Protein AF-A0A2G4SVR3-F1 (afdb_monomer_lite)

InterPro domains:
  IPR036397 Ribonuclease H superfamily [G3DSA:3.30.420.10] (1-52)

Secondary structure (DSSP, 8-state):
-EEEEEETTEEEEEEE--S---HHHHHHHIIIIIHHHHHHHHHHTTS-----

Organism: NCBI:txid1340429

pLDDT: mean 90.83, std 5.94, range [62.12, 97.19]

Radius of gyration: 11.94 Å; chains: 1; bounding box: 28×18×27 Å

Sequence (52 aa):
MIWSCFHANGFGPLILIDGTVDQDKYINILAQNYHSWFAQLCQQEDRGFIFQ

Foldseek 3Di:
DWDWDADPVGTFDIDDDPDDDDPVNVVVCCVPGVPVRVVVVCVVVVDDDDDD

Structure (mmCIF, N/CA/C/O backbone):
data_AF-A0A2G4SVR3-F1
#
_entry.id   AF-A0A2G4SVR3-F1
#
loop_
_atom_site.group_PDB
_atom_site.id
_atom_site.type_symbol
_atom_site.label_atom_id
_atom_site.label_alt_id
_atom_site.label_comp_id
_atom_site.label_asym_id
_atom_site.label_entity_id
_atom_site.label_seq_id
_atom_site.pdbx_PDB_ins_code
_atom_site.Cartn_x
_atom_site.Cartn_y
_atom_site.Cartn_z
_atom_site.occupancy
_atom_site.B_iso_or_equiv
_atom_site.auth_seq_id
_atom_site.auth_comp_id
_atom_site.auth_asym_id
_atom_site.auth_atom_id
_atom_site.pdbx_PDB_model_num
ATOM 1 N N . MET A 1 1 ? -14.064 -3.810 5.355 1.00 92.69 1 MET A N 1
ATOM 2 C CA . MET A 1 1 ? -13.834 -2.982 4.151 1.00 92.69 1 MET A CA 1
ATOM 3 C C . MET A 1 1 ? -12.586 -3.485 3.442 1.00 92.69 1 MET A C 1
ATOM 5 O O . MET A 1 1 ? -11.771 -4.135 4.079 1.00 92.69 1 MET A O 1
ATOM 9 N N . ILE A 1 2 ? -12.449 -3.241 2.143 1.00 94.00 2 ILE A N 1
ATOM 10 C CA . ILE A 1 2 ? -11.245 -3.596 1.386 1.00 94.00 2 ILE A CA 1
ATOM 11 C C . ILE A 1 2 ? -10.584 -2.302 0.932 1.00 94.00 2 ILE A C 1
ATOM 13 O O . ILE A 1 2 ? -11.278 -1.396 0.472 1.00 94.00 2 ILE A O 1
ATOM 17 N N . TRP A 1 3 ? -9.264 -2.224 1.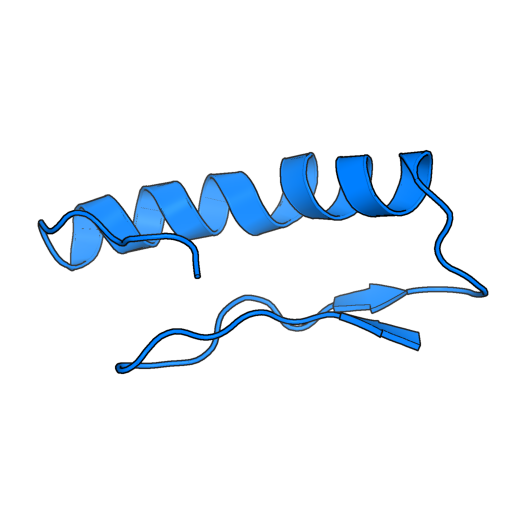054 1.00 94.50 3 TRP A N 1
ATOM 18 C CA . TRP A 1 3 ? -8.466 -1.169 0.443 1.00 94.50 3 TRP A CA 1
ATOM 19 C C . TRP A 1 3 ? -7.455 -1.778 -0.516 1.00 94.50 3 TRP A C 1
ATOM 21 O O . TRP A 1 3 ? -6.877 -2.832 -0.250 1.00 94.50 3 TRP A O 1
ATOM 31 N N . SER A 1 4 ? -7.256 -1.102 -1.638 1.00 94.25 4 SER A N 1
ATOM 32 C CA . SER A 1 4 ? -6.212 -1.420 -2.596 1.00 94.25 4 SER A CA 1
ATOM 33 C C . SER A 1 4 ? -5.850 -0.171 -3.389 1.00 94.25 4 SER A C 1
ATOM 35 O O . SER A 1 4 ? -6.579 0.823 -3.370 1.00 94.25 4 SER A O 1
ATOM 37 N N . CYS A 1 5 ? -4.734 -0.236 -4.101 1.00 92.12 5 CYS A N 1
ATOM 38 C CA . CYS A 1 5 ? -4.328 0.752 -5.088 1.00 92.12 5 CYS A CA 1
ATOM 39 C C . CYS A 1 5 ? -3.950 0.045 -6.392 1.00 92.12 5 CYS A C 1
ATOM 41 O O . CYS A 1 5 ? -3.751 -1.168 -6.424 1.00 92.12 5 CYS A O 1
ATOM 43 N N . PHE A 1 6 ? -3.864 0.794 -7.485 1.00 90.50 6 PHE A N 1
ATOM 44 C CA . PHE A 1 6 ? -3.446 0.261 -8.776 1.00 90.50 6 PHE A CA 1
ATOM 45 C C . PHE A 1 6 ? -2.696 1.328 -9.571 1.00 90.50 6 PHE A C 1
ATOM 47 O O . PHE A 1 6 ? -2.754 2.517 -9.261 1.00 90.50 6 PHE A O 1
ATOM 54 N N . HIS A 1 7 ? -1.987 0.887 -10.600 1.00 88.50 7 HIS A N 1
ATOM 55 C CA . HIS A 1 7 ? -1.384 1.728 -11.626 1.00 88.50 7 HIS A CA 1
ATOM 56 C C . HIS A 1 7 ? -1.674 1.118 -13.000 1.00 88.50 7 HIS A C 1
ATOM 58 O O . HIS A 1 7 ? -2.204 0.015 -13.107 1.00 88.50 7 HIS A O 1
ATOM 64 N N . ALA A 1 8 ? -1.297 1.816 -14.072 1.00 87.12 8 ALA A N 1
ATOM 65 C CA . ALA A 1 8 ? -1.581 1.380 -15.442 1.00 87.12 8 ALA A CA 1
ATOM 66 C C . ALA A 1 8 ? -1.084 -0.043 -15.785 1.00 87.12 8 ALA A C 1
ATOM 68 O O . ALA A 1 8 ? -1.650 -0.679 -16.668 1.00 87.12 8 ALA A O 1
ATOM 69 N N . ASN A 1 9 ? -0.057 -0.542 -15.086 1.00 87.19 9 ASN A N 1
ATOM 70 C CA . ASN A 1 9 ? 0.568 -1.837 -15.370 1.00 87.19 9 ASN A CA 1
ATOM 71 C C . ASN A 1 9 ? 0.201 -2.930 -14.348 1.00 87.19 9 ASN A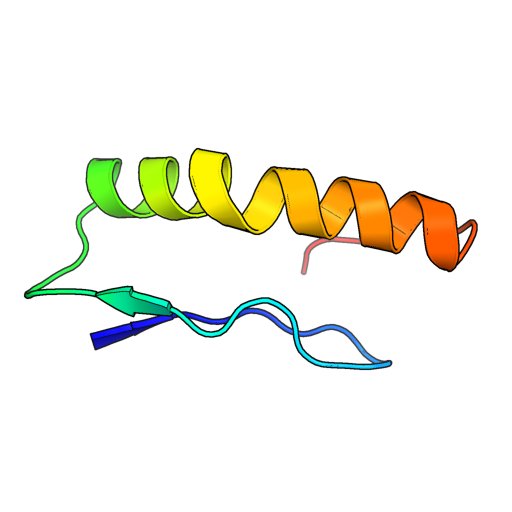 C 1
ATOM 73 O O . ASN A 1 9 ? 0.681 -4.052 -14.484 1.00 87.19 9 ASN A O 1
ATOM 77 N N . GLY A 1 10 ? -0.612 -2.647 -13.324 1.00 88.81 10 GLY A N 1
ATOM 78 C CA . GLY A 1 10 ? -0.915 -3.659 -12.315 1.00 88.81 10 GLY A CA 1
ATOM 79 C C . GLY A 1 10 ? -1.622 -3.162 -11.060 1.00 88.81 10 GLY A C 1
ATOM 80 O O . GLY A 1 10 ? -1.916 -1.978 -10.889 1.00 88.81 10 GLY A O 1
ATOM 81 N N . PHE A 1 11 ? -1.892 -4.115 -10.171 1.00 90.56 11 PHE A N 1
ATOM 82 C CA . PHE A 1 11 ? -2.503 -3.879 -8.868 1.00 90.56 11 PHE A CA 1
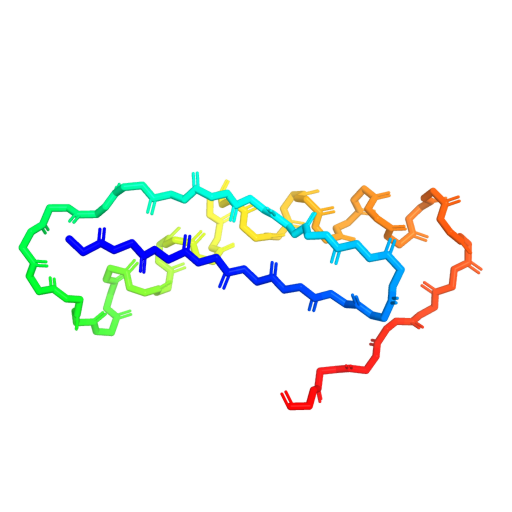ATOM 83 C C . PHE A 1 11 ? -1.441 -3.825 -7.774 1.00 90.56 11 PHE A C 1
ATOM 85 O O . PHE A 1 11 ? -0.461 -4.570 -7.794 1.00 90.56 11 PHE A O 1
ATOM 92 N N . GLY A 1 12 ? -1.664 -2.945 -6.808 1.00 91.38 12 GLY A N 1
ATOM 93 C CA . GLY A 1 12 ? -0.925 -2.910 -5.561 1.00 91.38 12 GLY A CA 1
ATOM 94 C C . GLY A 1 12 ? -1.519 -3.845 -4.505 1.00 91.38 12 GLY A C 1
ATOM 95 O O . GLY A 1 12 ? -2.315 -4.735 -4.819 1.00 91.38 12 GLY A O 1
ATOM 96 N N . PRO A 1 13 ? -1.139 -3.661 -3.231 1.00 94.38 13 PRO A N 1
ATOM 97 C CA . PRO A 1 13 ? -1.584 -4.514 -2.139 1.00 94.38 13 PRO A CA 1
ATOM 98 C C . PRO A 1 13 ? -3.111 -4.536 -2.012 1.00 94.38 13 PRO A C 1
ATOM 100 O O . PRO A 1 13 ? -3.773 -3.513 -2.182 1.00 94.38 13 PRO A O 1
ATOM 103 N N . LEU A 1 14 ? -3.666 -5.701 -1.675 1.00 95.44 14 LEU A N 1
ATOM 104 C CA . LEU A 1 14 ? -5.079 -5.877 -1.346 1.00 95.44 14 LEU A CA 1
ATOM 105 C C . LEU A 1 14 ? -5.201 -6.147 0.154 1.00 95.44 14 LEU A C 1
ATOM 107 O O . LEU A 1 14 ? -4.704 -7.160 0.642 1.00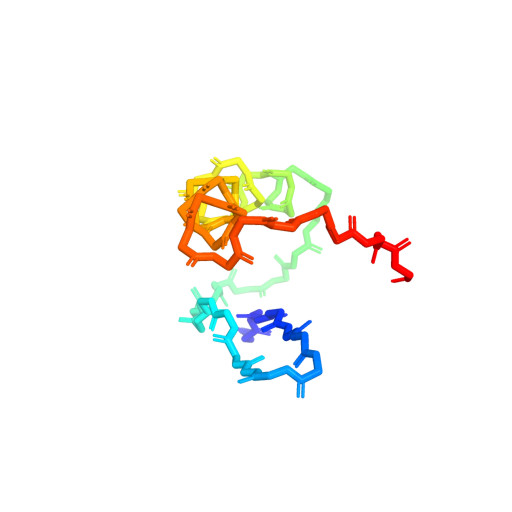 95.44 14 LEU A O 1
ATOM 111 N N . ILE A 1 15 ? -5.845 -5.238 0.883 1.00 94.69 15 ILE A N 1
ATOM 112 C CA . ILE A 1 15 ? -5.851 -5.236 2.348 1.00 94.69 15 ILE A CA 1
ATOM 113 C C . ILE A 1 15 ? -7.282 -5.318 2.861 1.00 94.69 15 ILE A C 1
ATOM 115 O O . ILE A 1 15 ? -8.148 -4.526 2.480 1.00 94.69 15 ILE A O 1
ATOM 119 N N . LEU A 1 16 ? -7.509 -6.269 3.765 1.00 95.56 16 LEU A N 1
ATOM 120 C CA . LEU A 1 16 ? -8.734 -6.369 4.548 1.00 95.56 16 LEU A CA 1
ATOM 121 C C . LEU A 1 16 ? -8.642 -5.418 5.740 1.00 95.56 16 LEU A C 1
ATOM 123 O O . LEU A 1 16 ? -7.666 -5.440 6.485 1.00 95.56 16 LEU A O 1
ATOM 127 N N . ILE A 1 17 ? -9.660 -4.581 5.908 1.00 94.31 17 ILE A N 1
ATOM 128 C CA . ILE A 1 17 ? -9.730 -3.593 6.982 1.00 94.31 17 ILE A CA 1
ATOM 129 C C . ILE A 1 17 ? -10.986 -3.828 7.802 1.00 94.31 17 ILE A C 1
ATOM 131 O O . ILE A 1 17 ? -12.098 -3.854 7.261 1.00 94.31 17 ILE A O 1
ATOM 135 N N . ASP A 1 18 ? -10.809 -3.917 9.113 1.00 93.62 18 ASP A N 1
ATOM 136 C CA . ASP A 1 18 ? -11.910 -4.073 10.048 1.00 93.62 18 ASP A CA 1
ATOM 137 C C . ASP A 1 18 ? -12.594 -2.735 10.360 1.00 93.62 18 ASP A C 1
ATOM 139 O O . ASP A 1 18 ? -11.972 -1.735 10.746 1.00 93.62 18 ASP A O 1
ATOM 143 N N . GLY A 1 19 ? -13.921 -2.737 10.213 1.00 91.75 19 GLY A N 1
ATOM 144 C CA . GLY A 1 19 ? -14.776 -1.581 10.470 1.00 91.75 19 GLY A CA 1
ATOM 145 C C . GLY A 1 19 ? -14.618 -0.448 9.452 1.00 91.75 19 GLY A C 1
ATO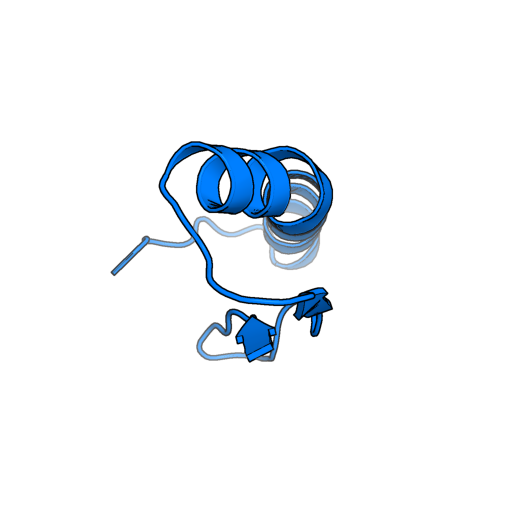M 146 O O . GLY A 1 19 ? -14.310 -0.668 8.277 1.00 91.75 19 GLY A O 1
ATOM 147 N N . THR A 1 20 ? -14.892 0.773 9.908 1.00 93.88 20 THR A N 1
ATOM 148 C CA . THR A 1 20 ? -14.724 2.004 9.131 1.00 93.88 20 THR A CA 1
ATOM 149 C C . THR A 1 20 ? -13.271 2.474 9.157 1.00 93.88 20 THR A C 1
ATOM 151 O O . THR A 1 20 ? -12.521 2.190 10.101 1.00 93.88 20 THR A O 1
ATOM 154 N N . VAL A 1 21 ? -12.879 3.206 8.113 1.00 94.56 21 VAL A N 1
ATOM 155 C CA . VAL A 1 21 ? -11.587 3.895 8.041 1.00 94.56 21 VAL A CA 1
ATOM 156 C C . VAL A 1 21 ? -11.789 5.360 8.371 1.00 94.56 21 VAL A C 1
ATOM 158 O O . VAL A 1 21 ? -12.533 6.064 7.692 1.00 94.56 21 VAL A O 1
ATOM 161 N N . ASP A 1 22 ? -11.112 5.784 9.425 1.00 95.31 22 ASP A N 1
ATOM 162 C CA . ASP A 1 22 ? -10.854 7.178 9.741 1.00 95.31 22 ASP A CA 1
ATOM 163 C C . ASP A 1 22 ? -9.477 7.591 9.190 1.00 95.31 22 ASP A C 1
ATOM 165 O O . ASP A 1 22 ? -8.772 6.814 8.536 1.00 95.31 22 ASP A O 1
ATOM 169 N N . GLN A 1 23 ? -9.100 8.841 9.443 1.00 97.19 23 GLN A N 1
ATOM 170 C CA . GLN A 1 23 ? -7.846 9.400 8.960 1.00 97.19 23 GLN A CA 1
ATOM 171 C C . GLN A 1 23 ? -6.617 8.645 9.492 1.00 97.19 23 GLN A C 1
ATOM 173 O O . GLN A 1 23 ? -5.709 8.351 8.715 1.00 97.19 23 GLN A O 1
ATOM 178 N N . ASP A 1 24 ? -6.592 8.284 10.776 1.00 96.81 24 ASP A N 1
ATOM 179 C CA . ASP A 1 24 ? -5.437 7.628 11.397 1.00 96.81 24 ASP A CA 1
ATOM 180 C C . ASP A 1 24 ? -5.244 6.211 10.857 1.00 96.81 24 ASP A C 1
ATOM 182 O O . ASP A 1 24 ? -4.132 5.811 10.500 1.00 96.81 24 ASP A O 1
ATOM 186 N N . LYS A 1 25 ? -6.334 5.450 10.714 1.00 95.00 25 LYS A N 1
ATOM 187 C CA . LYS A 1 25 ? -6.295 4.138 10.063 1.00 95.00 25 LYS A CA 1
ATOM 188 C C . LYS A 1 25 ? -5.807 4.246 8.625 1.00 95.00 25 LYS A C 1
ATOM 190 O O . LYS A 1 25 ? -4.994 3.424 8.210 1.00 95.00 25 LYS A O 1
ATOM 195 N N . TYR A 1 26 ? -6.265 5.250 7.877 1.00 95.00 26 TYR A N 1
ATOM 196 C CA . TYR A 1 26 ? -5.827 5.449 6.497 1.00 95.00 26 TYR A CA 1
ATOM 197 C C . TYR A 1 26 ? -4.325 5.747 6.407 1.00 95.00 26 TYR A C 1
ATOM 199 O O . TYR A 1 26 ? -3.617 5.103 5.633 1.00 95.00 26 TYR A O 1
ATOM 207 N N . ILE A 1 27 ? -3.817 6.656 7.246 1.00 96.06 27 ILE A N 1
ATOM 208 C CA . ILE A 1 27 ? -2.382 6.969 7.328 1.00 96.06 27 ILE A CA 1
ATOM 209 C C . ILE A 1 27 ? -1.576 5.710 7.663 1.00 96.06 27 ILE A C 1
ATOM 211 O O . ILE A 1 27 ? -0.563 5.440 7.018 1.00 96.06 27 ILE A O 1
ATOM 215 N N . ASN A 1 28 ? -2.046 4.902 8.617 1.00 94.88 28 ASN A N 1
ATOM 216 C CA . ASN A 1 28 ? -1.386 3.653 8.990 1.00 94.88 28 ASN A CA 1
ATOM 217 C C . ASN A 1 28 ? -1.346 2.643 7.836 1.00 94.88 28 ASN A C 1
ATOM 219 O O . ASN A 1 28 ? -0.302 2.035 7.598 1.00 94.88 28 ASN A O 1
ATOM 223 N N . ILE A 1 29 ? -2.438 2.494 7.079 1.00 94.50 29 ILE A N 1
ATOM 224 C CA . ILE A 1 29 ? -2.478 1.628 5.891 1.00 94.50 29 ILE A CA 1
ATOM 225 C C . ILE A 1 29 ? -1.417 2.065 4.875 1.00 94.50 29 ILE A C 1
ATOM 227 O O . ILE A 1 29 ? -0.660 1.222 4.380 1.00 94.50 29 ILE A O 1
ATOM 231 N N . LEU A 1 30 ? -1.317 3.371 4.609 1.00 94.88 30 LEU A N 1
ATOM 232 C CA . LEU A 1 30 ? -0.330 3.911 3.678 1.00 94.88 30 LEU A CA 1
ATOM 233 C C . LEU A 1 30 ? 1.108 3.702 4.171 1.00 94.88 30 LEU A C 1
ATOM 235 O O . LEU A 1 30 ? 1.963 3.244 3.412 1.00 94.88 30 LEU A O 1
ATOM 239 N N . ALA A 1 31 ? 1.377 3.994 5.441 1.00 94.50 31 ALA A N 1
ATOM 240 C CA . ALA A 1 31 ? 2.711 3.868 6.016 1.00 94.50 31 ALA A CA 1
ATOM 241 C C . ALA A 1 31 ? 3.200 2.412 6.040 1.00 94.50 31 ALA A C 1
ATOM 243 O O . ALA A 1 31 ? 4.362 2.154 5.734 1.00 94.50 31 ALA A O 1
ATOM 244 N N . GLN A 1 32 ? 2.320 1.467 6.382 1.00 92.56 32 GLN A N 1
ATOM 245 C CA . GLN A 1 32 ? 2.695 0.065 6.584 1.00 92.56 32 GLN A CA 1
ATOM 246 C C . GLN A 1 32 ? 2.705 -0.758 5.296 1.00 92.56 32 GLN A C 1
ATOM 248 O O . GLN A 1 32 ? 3.486 -1.698 5.189 1.00 92.56 32 GLN A O 1
ATOM 253 N N . ASN A 1 33 ? 1.842 -0.435 4.328 1.00 92.62 33 ASN A N 1
ATOM 254 C CA . ASN A 1 33 ? 1.633 -1.297 3.163 1.00 92.62 33 ASN A CA 1
ATOM 255 C C . ASN A 1 33 ? 1.924 -0.584 1.846 1.00 92.62 33 ASN A C 1
ATOM 257 O O . ASN A 1 33 ? 2.578 -1.152 0.973 1.00 92.62 33 ASN A O 1
ATOM 261 N N . TYR A 1 34 ? 1.459 0.660 1.695 1.00 93.12 34 TYR A N 1
ATOM 262 C CA . TYR A 1 34 ? 1.635 1.396 0.445 1.00 93.12 34 TYR A CA 1
ATOM 263 C C . TYR A 1 34 ? 3.095 1.798 0.229 1.00 93.12 34 TYR A C 1
ATOM 265 O O . TYR A 1 34 ? 3.637 1.554 -0.842 1.00 93.12 34 TYR A O 1
ATOM 273 N N . HIS A 1 35 ? 3.743 2.409 1.227 1.00 91.62 35 HIS A N 1
ATOM 274 C CA . HIS A 1 35 ? 5.065 3.014 1.046 1.00 91.62 35 HIS A CA 1
ATOM 275 C C . HIS A 1 35 ? 6.127 1.987 0.629 1.00 91.62 35 HIS A C 1
ATOM 277 O O . HIS A 1 35 ? 6.834 2.200 -0.355 1.00 91.62 35 HIS A O 1
ATOM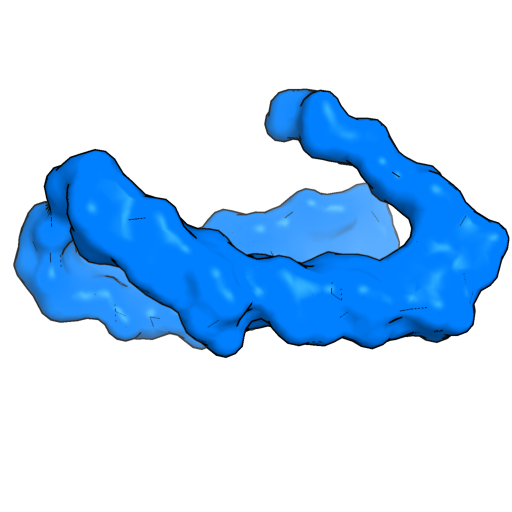 283 N N . SER A 1 36 ? 6.208 0.849 1.325 1.00 90.94 36 SER A N 1
ATOM 284 C CA . SER A 1 36 ? 7.169 -0.207 0.988 1.00 90.94 36 SER A CA 1
ATOM 285 C C . SER A 1 36 ? 6.917 -0.799 -0.397 1.00 90.94 36 SER A C 1
ATOM 287 O O . SER A 1 36 ? 7.862 -0.973 -1.163 1.00 90.94 36 SER A O 1
ATOM 289 N N . TRP A 1 37 ? 5.653 -1.054 -0.745 1.00 93.06 37 TRP A N 1
ATOM 290 C CA . TRP A 1 37 ? 5.288 -1.531 -2.079 1.00 93.06 37 TRP A CA 1
ATOM 291 C C . TRP A 1 37 ? 5.639 -0.509 -3.165 1.00 93.06 37 TRP A C 1
ATOM 293 O O . TRP A 1 37 ? 6.232 -0.860 -4.179 1.00 93.06 37 TRP A O 1
ATOM 303 N N . PHE A 1 38 ? 5.328 0.766 -2.941 1.00 92.19 38 PHE A N 1
ATOM 304 C CA . PHE A 1 38 ? 5.575 1.824 -3.912 1.00 92.19 38 PHE A CA 1
ATOM 305 C C . PHE A 1 38 ? 7.070 2.035 -4.159 1.00 92.19 38 PHE A C 1
ATOM 307 O O . PHE A 1 38 ? 7.494 2.176 -5.303 1.00 92.19 38 PHE A O 1
ATOM 314 N N . ALA A 1 39 ? 7.887 1.990 -3.103 1.00 90.94 39 ALA A N 1
ATOM 315 C CA . ALA A 1 39 ? 9.338 2.053 -3.235 1.00 90.94 39 ALA A CA 1
ATOM 316 C C . ALA A 1 39 ? 9.884 0.883 -4.074 1.00 90.94 39 ALA A C 1
ATOM 318 O O . ALA A 1 39 ? 10.727 1.100 -4.944 1.00 90.94 39 ALA A O 1
ATOM 319 N N . GLN A 1 40 ? 9.372 -0.336 -3.862 1.00 91.44 40 GLN A N 1
ATOM 320 C CA . GLN A 1 40 ? 9.733 -1.504 -4.672 1.00 91.44 40 GLN A CA 1
ATOM 321 C C . GLN A 1 40 ? 9.289 -1.350 -6.129 1.00 91.44 40 GLN A C 1
ATOM 323 O O . GLN A 1 40 ? 10.072 -1.629 -7.032 1.00 91.44 40 GLN A O 1
ATOM 328 N N . LEU A 1 41 ? 8.072 -0.857 -6.366 1.00 91.62 41 LEU A N 1
ATOM 329 C CA . LEU A 1 41 ? 7.552 -0.628 -7.711 1.00 91.62 41 LEU A CA 1
ATOM 330 C C . LEU A 1 41 ? 8.414 0.380 -8.486 1.00 91.62 41 LEU A C 1
ATOM 332 O O . LEU A 1 41 ? 8.797 0.116 -9.623 1.00 91.62 41 LEU A O 1
ATOM 336 N N . CYS A 1 42 ? 8.765 1.509 -7.865 1.00 90.75 42 CYS A N 1
ATOM 337 C CA . CYS A 1 42 ? 9.638 2.515 -8.472 1.00 90.75 42 CYS A CA 1
ATOM 338 C C . CYS A 1 42 ? 11.021 1.949 -8.826 1.00 90.75 42 CYS A C 1
ATOM 340 O O . CYS A 1 42 ? 11.567 2.300 -9.867 1.00 90.75 42 CYS A O 1
ATOM 342 N N . GLN A 1 43 ? 11.578 1.069 -7.985 1.00 90.12 43 GLN A N 1
ATOM 343 C CA . GLN A 1 43 ? 12.854 0.402 -8.265 1.00 90.12 43 GLN A CA 1
ATOM 344 C C . GLN A 1 43 ? 12.748 -0.611 -9.410 1.00 90.12 43 GLN A C 1
ATOM 346 O O . GLN A 1 43 ? 13.662 -0.711 -10.220 1.00 90.12 43 GLN A O 1
ATOM 351 N N . GLN A 1 44 ? 11.655 -1.375 -9.474 1.00 90.12 44 GLN A N 1
ATOM 352 C CA . GLN A 1 44 ? 11.457 -2.413 -10.491 1.00 90.12 44 GLN A CA 1
ATOM 353 C C . GLN A 1 44 ? 11.213 -1.835 -11.883 1.00 90.12 44 GLN A C 1
ATOM 355 O O . GLN A 1 44 ? 11.694 -2.380 -12.872 1.00 90.12 44 GLN A O 1
ATOM 360 N N . GLU A 1 45 ? 10.458 -0.745 -11.959 1.00 88.06 45 GLU A N 1
ATOM 361 C CA . GLU A 1 45 ? 10.053 -0.138 -13.227 1.00 88.06 45 GLU A CA 1
ATOM 362 C C . GLU A 1 45 ? 11.014 0.973 -13.683 1.00 88.06 45 GLU A C 1
ATOM 364 O O . GLU A 1 45 ? 10.790 1.556 -14.742 1.00 88.06 45 GLU A O 1
ATOM 369 N N . ASP A 1 46 ? 12.044 1.282 -12.878 1.00 83.31 46 ASP A N 1
ATOM 370 C CA . ASP A 1 46 ? 13.022 2.367 -13.075 1.00 83.31 46 ASP A CA 1
ATOM 371 C C . ASP A 1 46 ? 12.369 3.679 -13.554 1.00 83.31 46 ASP A C 1
ATOM 373 O O . ASP A 1 46 ? 12.844 4.381 -14.449 1.00 83.31 46 ASP A O 1
ATOM 377 N N . ARG A 1 47 ? 11.191 3.986 -12.993 1.00 81.94 47 ARG A N 1
ATOM 378 C CA . ARG A 1 47 ? 10.366 5.120 -13.414 1.00 81.94 47 ARG A CA 1
ATOM 379 C C . ARG A 1 47 ? 9.640 5.756 -12.240 1.00 81.94 47 ARG A C 1
ATOM 381 O O . ARG A 1 47 ? 9.202 5.089 -11.305 1.00 81.94 47 ARG A O 1
ATOM 388 N N . GLY A 1 48 ? 9.445 7.067 -12.342 1.00 79.75 48 GLY A N 1
ATOM 389 C CA . GLY A 1 48 ? 8.569 7.806 -11.442 1.00 79.75 48 GLY A CA 1
ATOM 390 C C . GLY A 1 48 ? 7.096 7.566 -11.771 1.00 79.75 48 GLY A C 1
ATOM 391 O O . GLY A 1 48 ? 6.710 7.469 -12.937 1.00 79.75 48 GLY A O 1
ATOM 392 N N . PHE A 1 49 ? 6.263 7.513 -10.738 1.00 83.75 49 PHE A N 1
ATOM 393 C CA . PHE A 1 49 ? 4.809 7.472 -10.864 1.00 83.75 49 PHE A CA 1
ATOM 394 C C . PHE A 1 49 ? 4.220 8.785 -10.354 1.00 83.75 49 PHE A C 1
ATOM 396 O O . PHE A 1 49 ? 4.696 9.347 -9.367 1.00 83.75 49 PHE A O 1
ATOM 403 N N . ILE A 1 50 ? 3.176 9.266 -11.026 1.00 82.25 50 ILE A N 1
ATOM 404 C CA . ILE A 1 50 ? 2.411 10.434 -10.589 1.00 82.25 50 ILE A CA 1
ATOM 405 C C . ILE A 1 50 ? 1.207 9.919 -9.808 1.00 82.25 50 ILE A C 1
ATOM 407 O O . ILE A 1 50 ? 0.471 9.066 -10.303 1.00 82.25 50 ILE A O 1
ATOM 411 N N . PHE A 1 51 ? 1.008 10.438 -8.600 1.00 77.12 51 PHE A N 1
ATOM 412 C CA . PHE A 1 51 ? -0.245 10.247 -7.881 1.00 77.12 51 PHE A CA 1
ATOM 413 C C . PHE A 1 51 ? -1.321 11.117 -8.522 1.00 77.12 51 PHE A C 1
ATOM 415 O O . PHE A 1 51 ? -1.145 12.333 -8.619 1.00 77.12 51 PHE A O 1
ATOM 422 N N . GLN A 1 52 ? -2.402 10.482 -8.969 1.00 62.12 52 GLN A N 1
ATOM 423 C CA . GLN A 1 52 ? -3.597 11.142 -9.492 1.00 62.12 52 GLN A CA 1
ATOM 424 C C . GLN A 1 52 ? -4.767 10.943 -8.539 1.00 62.12 52 GLN A C 1
ATOM 426 O O . GLN A 1 52 ? -4.845 9.847 -7.937 1.00 62.12 52 GLN A O 1
#